Protein AF-A0A0N0GF48-F1 (afdb_monomer_lite)

Radius of gyration: 23.77 Å; chains: 1; bounding box: 58×28×53 Å

Structure (mmCIF, N/CA/C/O backbone):
data_AF-A0A0N0GF48-F1
#
_entry.id   AF-A0A0N0GF48-F1
#
loop_
_atom_site.group_PDB
_atom_site.id
_atom_site.type_symbol
_atom_site.label_atom_id
_atom_site.label_alt_id
_atom_site.label_comp_id
_atom_site.label_asym_id
_atom_site.label_entity_id
_atom_site.label_seq_id
_atom_site.pdbx_PDB_ins_code
_atom_site.Cartn_x
_atom_site.Cartn_y
_atom_site.Cartn_z
_atom_site.occupancy
_atom_site.B_iso_or_equiv
_atom_site.auth_seq_id
_atom_site.auth_comp_id
_atom_site.auth_asym_id
_atom_site.auth_atom_id
_atom_site.pdbx_PDB_model_num
ATOM 1 N N . MET A 1 1 ? 28.862 8.332 -4.338 1.00 51.91 1 MET A N 1
ATOM 2 C CA . MET A 1 1 ? 28.742 7.439 -5.513 1.00 51.91 1 MET A CA 1
ATOM 3 C C . MET A 1 1 ? 28.832 8.295 -6.770 1.00 51.91 1 MET A C 1
ATOM 5 O O . MET A 1 1 ? 28.004 9.189 -6.892 1.00 51.91 1 MET A O 1
ATOM 9 N N . PRO A 1 2 ? 29.841 8.131 -7.646 1.00 50.00 2 PRO A N 1
ATOM 10 C CA . PRO A 1 2 ? 29.987 8.985 -8.823 1.00 50.00 2 PRO A CA 1
ATOM 11 C C . PRO A 1 2 ? 28.944 8.629 -9.898 1.00 50.00 2 PRO A C 1
ATOM 13 O O . PRO A 1 2 ? 28.657 7.456 -10.132 1.00 50.00 2 PRO A O 1
ATOM 16 N N . LEU A 1 3 ? 28.408 9.655 -10.566 1.00 53.62 3 LEU A N 1
ATOM 17 C CA . LEU A 1 3 ? 27.302 9.630 -11.544 1.00 53.62 3 LEU A CA 1
ATOM 18 C C . LEU A 1 3 ? 27.507 8.717 -12.777 1.00 53.62 3 LEU A C 1
ATOM 20 O O . LEU A 1 3 ? 26.578 8.527 -13.556 1.00 53.62 3 LEU A O 1
ATOM 24 N N . TYR A 1 4 ? 28.686 8.113 -12.958 1.00 49.75 4 TYR A N 1
ATOM 25 C CA . TYR A 1 4 ? 29.024 7.319 -14.147 1.00 49.75 4 TYR A CA 1
ATOM 26 C C . TYR A 1 4 ? 28.440 5.892 -14.150 1.00 49.75 4 TYR A C 1
ATOM 28 O O . TYR A 1 4 ? 28.331 5.272 -15.203 1.00 49.75 4 TYR A O 1
ATOM 36 N N . GLN A 1 5 ? 28.012 5.353 -13.000 1.00 51.22 5 GLN A N 1
ATOM 37 C CA . GLN A 1 5 ? 27.418 4.003 -12.950 1.00 51.22 5 GLN A CA 1
ATOM 38 C C . GLN A 1 5 ? 25.927 3.955 -13.326 1.00 51.22 5 GLN A C 1
ATOM 40 O O . GLN A 1 5 ? 25.373 2.870 -13.492 1.00 51.22 5 GLN A O 1
ATOM 45 N N . TYR A 1 6 ? 25.272 5.105 -13.507 1.00 49.22 6 TYR A N 1
ATOM 46 C CA . TYR A 1 6 ? 23.837 5.149 -13.805 1.00 49.22 6 TYR A CA 1
ATOM 47 C C . TYR A 1 6 ? 23.502 4.685 -15.237 1.00 49.22 6 TYR A C 1
ATOM 49 O O . TYR A 1 6 ? 22.407 4.189 -15.483 1.00 49.22 6 TYR A O 1
ATOM 57 N N . GLY A 1 7 ? 24.455 4.770 -16.175 1.00 52.91 7 GLY A N 1
ATOM 58 C CA . GLY A 1 7 ? 24.259 4.343 -17.567 1.00 52.91 7 GLY A CA 1
ATOM 59 C C . GLY A 1 7 ? 24.340 2.829 -17.809 1.00 52.91 7 GLY A C 1
ATOM 60 O O . GLY A 1 7 ? 23.908 2.366 -18.859 1.00 52.91 7 GLY A O 1
ATOM 61 N N . ASN A 1 8 ? 24.869 2.043 -16.860 1.00 57.72 8 ASN A N 1
ATOM 62 C CA . ASN A 1 8 ? 25.245 0.639 -17.102 1.00 57.72 8 ASN A CA 1
ATOM 63 C C . ASN A 1 8 ? 24.211 -0.399 -16.611 1.00 57.72 8 ASN A C 1
ATOM 65 O O . ASN A 1 8 ? 24.430 -1.602 -16.720 1.00 57.72 8 ASN A O 1
ATOM 69 N N . SER A 1 9 ? 23.075 0.033 -16.051 1.00 70.38 9 SER A N 1
ATOM 70 C CA . SER A 1 9 ? 22.060 -0.876 -15.488 1.00 70.38 9 SER A CA 1
ATOM 71 C C . SER A 1 9 ? 20.774 -0.978 -16.316 1.00 70.38 9 SER A C 1
ATOM 73 O O . SER A 1 9 ? 19.930 -1.827 -16.029 1.00 70.38 9 SER A O 1
ATOM 75 N N . SER A 1 10 ? 20.611 -0.182 -17.378 1.00 78.62 10 SER A N 1
ATOM 76 C CA . SER A 1 10 ? 19.408 -0.205 -18.229 1.00 78.62 10 SER A CA 1
ATOM 77 C C . SER A 1 10 ? 19.189 -1.569 -18.894 1.00 78.62 10 SER A C 1
ATOM 79 O O . SER A 1 10 ? 18.081 -2.112 -18.862 1.00 78.62 10 SER A O 1
ATOM 81 N N . SER A 1 11 ? 20.256 -2.172 -19.426 1.00 84.06 11 SER A N 1
ATOM 82 C CA . SER A 1 11 ? 20.239 -3.518 -20.012 1.00 84.06 11 SER A CA 1
ATOM 83 C C . SER A 1 11 ? 19.883 -4.587 -18.980 1.00 84.06 11 SER A C 1
ATOM 85 O O . SER A 1 11 ? 19.129 -5.513 -19.281 1.00 84.06 11 SER A O 1
ATOM 87 N N . PHE A 1 12 ? 20.370 -4.435 -17.744 1.00 87.06 12 PHE A N 1
ATOM 88 C CA . PHE A 1 12 ? 20.024 -5.320 -16.633 1.00 87.06 12 PHE A CA 1
ATOM 89 C C . PHE A 1 12 ? 18.524 -5.250 -16.317 1.00 87.06 12 PHE A C 1
ATOM 91 O O . PHE A 1 12 ? 17.853 -6.283 -16.315 1.00 87.06 12 PHE A O 1
ATOM 98 N N . TRP A 1 13 ? 17.974 -4.047 -16.125 1.00 87.88 13 TRP A N 1
ATOM 99 C CA . TRP A 1 13 ? 16.553 -3.866 -15.809 1.00 87.88 13 TRP A CA 1
ATOM 100 C C . TRP A 1 13 ? 15.631 -4.294 -16.953 1.00 87.88 13 TRP A C 1
ATOM 102 O O . TRP A 1 13 ? 14.579 -4.882 -16.705 1.00 87.88 13 TRP A O 1
ATOM 112 N N . SER A 1 14 ? 16.050 -4.083 -18.202 1.00 89.19 14 SER A N 1
ATOM 113 C CA . SER A 1 14 ? 15.322 -4.558 -19.386 1.00 89.19 14 SER A CA 1
ATOM 114 C C . SER A 1 14 ? 15.247 -6.087 -19.423 1.00 89.19 14 SER A C 1
ATOM 116 O O . SER A 1 14 ? 14.178 -6.663 -19.638 1.00 89.19 14 SER A O 1
ATOM 118 N N . LEU A 1 15 ? 16.370 -6.762 -19.154 1.00 92.75 15 LEU A N 1
ATOM 119 C CA . LEU A 1 15 ? 16.418 -8.221 -19.075 1.00 92.75 15 LEU A CA 1
ATOM 120 C C . LEU A 1 15 ? 15.592 -8.758 -17.898 1.00 92.75 15 LEU A C 1
ATOM 122 O O . LEU A 1 15 ? 14.873 -9.745 -18.062 1.00 92.75 15 LEU A O 1
ATOM 126 N N . ALA A 1 16 ? 15.670 -8.110 -16.734 1.00 93.00 16 ALA A N 1
ATOM 127 C CA . ALA A 1 16 ? 14.886 -8.471 -15.558 1.00 93.00 16 ALA A CA 1
ATOM 128 C C . ALA A 1 16 ? 13.382 -8.370 -15.851 1.00 93.00 16 ALA A C 1
ATOM 130 O O . ALA A 1 16 ? 12.677 -9.369 -15.721 1.00 93.00 16 ALA A O 1
ATOM 131 N N . ARG A 1 17 ? 12.902 -7.224 -16.353 1.00 94.56 17 ARG A N 1
ATOM 132 C CA . ARG A 1 17 ? 11.491 -7.020 -16.733 1.00 94.56 17 ARG A CA 1
ATOM 133 C C . ARG A 1 17 ? 10.981 -8.115 -17.661 1.00 94.56 17 ARG A C 1
ATOM 135 O O . ARG A 1 17 ? 9.933 -8.699 -17.400 1.00 94.56 17 ARG A O 1
ATOM 142 N N . ARG A 1 18 ? 11.752 -8.453 -18.700 1.00 94.88 18 ARG A N 1
ATOM 143 C CA . ARG A 1 18 ? 11.390 -9.523 -19.640 1.00 94.88 18 ARG A CA 1
ATOM 144 C C . ARG A 1 18 ? 11.260 -10.886 -18.952 1.00 94.88 18 ARG A C 1
ATOM 146 O O . ARG A 1 18 ? 10.311 -11.614 -19.227 1.00 94.88 18 ARG A O 1
ATOM 153 N N . ARG A 1 19 ? 12.206 -11.245 -18.078 1.00 96.69 19 ARG A N 1
ATOM 154 C CA . ARG A 1 19 ? 12.208 -12.543 -17.378 1.00 96.69 19 ARG A CA 1
ATOM 155 C C . ARG A 1 19 ? 11.065 -12.667 -16.376 1.00 96.69 19 ARG A C 1
ATOM 157 O O . ARG A 1 19 ? 10.403 -13.697 -16.360 1.00 96.69 19 ARG A O 1
ATOM 164 N N . PHE A 1 20 ? 10.813 -11.628 -15.582 1.00 96.12 20 PHE A N 1
ATOM 165 C CA . PHE A 1 20 ? 9.690 -11.621 -14.643 1.00 96.12 20 PHE A CA 1
ATOM 166 C C . PHE A 1 20 ? 8.352 -11.662 -15.387 1.00 96.12 20 PHE A C 1
ATOM 168 O O . PHE A 1 20 ? 7.486 -12.453 -15.020 1.00 96.12 20 PHE A O 1
ATOM 17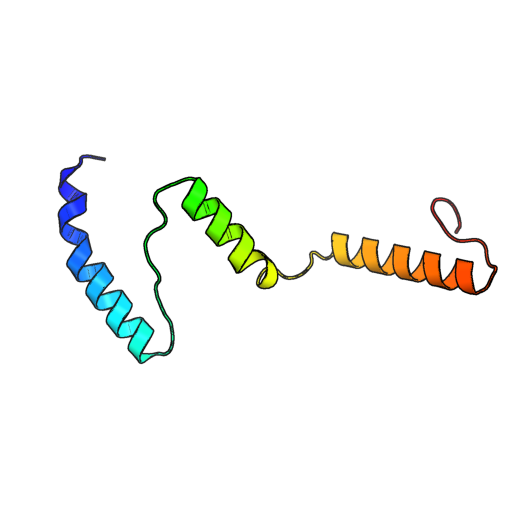5 N N . SER A 1 21 ? 8.217 -10.913 -16.488 1.00 96.19 21 SER A N 1
ATOM 176 C CA . SER A 1 21 ? 6.993 -10.915 -17.300 1.00 96.19 21 SER A CA 1
ATOM 177 C C . SER A 1 21 ? 6.686 -12.300 -17.874 1.00 96.19 21 SER A C 1
ATOM 179 O O . SER A 1 21 ? 5.541 -12.741 -17.817 1.00 96.19 21 SER A O 1
ATOM 181 N N . ALA A 1 22 ? 7.708 -13.036 -18.326 1.00 96.19 22 ALA A N 1
ATOM 182 C CA . ALA A 1 22 ? 7.554 -14.425 -18.768 1.00 96.19 22 ALA A CA 1
ATOM 183 C C . ALA A 1 22 ? 7.090 -15.383 -17.649 1.00 96.19 22 ALA A C 1
ATOM 185 O O . ALA A 1 22 ? 6.530 -16.433 -17.946 1.00 96.19 22 ALA A O 1
ATOM 186 N N . ALA A 1 23 ? 7.295 -15.019 -16.380 1.00 96.62 23 ALA A N 1
ATOM 187 C CA . ALA A 1 23 ? 6.817 -15.748 -15.204 1.00 96.62 23 ALA A CA 1
ATOM 188 C C . ALA A 1 23 ? 5.487 -15.196 -14.641 1.00 96.62 23 ALA A C 1
ATOM 190 O O . ALA A 1 23 ? 5.069 -15.604 -13.561 1.00 96.62 23 ALA A O 1
ATOM 191 N N . GLY A 1 24 ? 4.828 -14.261 -15.340 1.00 95.88 24 GLY A N 1
ATOM 192 C CA . GLY A 1 24 ? 3.573 -13.643 -14.898 1.00 95.88 24 GLY A CA 1
ATOM 193 C C . GLY A 1 24 ? 3.733 -12.532 -13.853 1.00 95.88 24 GLY A C 1
ATOM 194 O O . GLY A 1 24 ? 2.742 -12.099 -13.273 1.00 95.88 24 GLY A O 1
ATOM 195 N N . ALA A 1 25 ? 4.957 -12.054 -13.612 1.00 95.38 25 ALA A N 1
ATOM 196 C CA . ALA A 1 25 ? 5.250 -10.974 -12.674 1.00 95.38 25 ALA A CA 1
ATOM 197 C C . ALA A 1 25 ? 5.695 -9.699 -13.408 1.00 95.38 25 ALA A C 1
ATOM 199 O O . ALA A 1 25 ? 6.459 -9.751 -14.369 1.00 95.38 25 ALA A O 1
ATOM 200 N N . VAL A 1 26 ? 5.259 -8.528 -12.947 1.00 93.94 26 VAL A N 1
ATOM 201 C CA . VAL A 1 26 ? 5.600 -7.244 -13.579 1.00 93.94 26 VAL A CA 1
ATOM 202 C C . VAL A 1 26 ? 6.508 -6.441 -12.654 1.00 93.94 26 VAL A C 1
ATOM 204 O O . VAL A 1 26 ? 6.165 -6.192 -11.503 1.00 93.94 26 VAL A O 1
ATOM 207 N N . ILE A 1 27 ? 7.670 -6.025 -13.167 1.00 91.81 27 ILE A N 1
ATOM 208 C CA . ILE A 1 27 ? 8.480 -4.977 -12.536 1.00 91.81 27 ILE A CA 1
ATOM 209 C C . ILE A 1 27 ? 8.006 -3.651 -13.119 1.00 91.81 27 ILE A C 1
ATOM 211 O O . ILE A 1 27 ? 8.253 -3.367 -14.293 1.00 91.81 27 ILE A O 1
ATOM 215 N N . GLU A 1 28 ? 7.324 -2.867 -12.298 1.00 89.31 28 GLU A N 1
ATOM 216 C CA . GLU A 1 28 ? 6.790 -1.565 -12.682 1.00 89.31 28 GLU A CA 1
ATOM 217 C C . GLU A 1 28 ? 7.893 -0.503 -12.850 1.00 89.31 28 GLU A C 1
ATOM 219 O O . GLU A 1 28 ? 9.100 -0.784 -12.800 1.00 89.31 28 GLU A O 1
ATOM 224 N N . ASP A 1 29 ? 7.485 0.730 -13.130 1.00 87.00 29 ASP A N 1
ATOM 225 C CA . ASP A 1 29 ? 8.410 1.844 -13.265 1.00 87.00 29 ASP A CA 1
ATOM 226 C C . ASP A 1 29 ? 9.043 2.261 -11.942 1.00 87.00 29 ASP A C 1
ATOM 228 O O . ASP A 1 29 ? 8.528 2.028 -10.850 1.00 87.00 29 ASP A O 1
ATOM 232 N N . GLN A 1 30 ? 10.245 2.821 -12.065 1.00 87.25 30 GLN A N 1
ATOM 233 C CA . GLN A 1 30 ? 11.012 3.279 -10.922 1.00 87.25 30 GLN A CA 1
ATOM 234 C C . GLN A 1 30 ? 10.313 4.485 -10.296 1.00 87.25 30 GLN A C 1
ATOM 236 O O . GLN A 1 30 ? 10.093 5.481 -10.978 1.00 87.25 30 GLN A O 1
ATOM 241 N N . LEU A 1 31 ? 10.061 4.406 -8.993 1.00 91.38 31 LEU A N 1
ATOM 242 C CA . LEU A 1 31 ? 9.614 5.534 -8.183 1.00 91.38 31 LEU A CA 1
ATOM 243 C C . LEU A 1 31 ? 10.836 6.409 -7.871 1.00 91.38 31 LEU A C 1
ATOM 245 O O . LEU A 1 31 ? 11.835 5.916 -7.337 1.00 91.38 31 LEU A O 1
ATOM 249 N N . ARG A 1 32 ? 10.794 7.675 -8.272 1.00 89.31 32 ARG A N 1
ATOM 250 C CA . ARG A 1 32 ? 11.888 8.651 -8.175 1.00 89.31 32 ARG A CA 1
ATOM 251 C C . ARG A 1 32 ? 11.573 9.804 -7.235 1.00 89.31 32 ARG A C 1
ATOM 253 O O . ARG A 1 32 ? 12.515 10.410 -6.729 1.00 89.31 32 ARG A O 1
ATOM 260 N N . THR A 1 33 ? 10.298 10.116 -7.023 1.00 93.25 33 THR A N 1
ATOM 261 C CA . THR A 1 33 ? 9.861 11.226 -6.166 1.00 93.25 33 THR A CA 1
ATOM 262 C C . THR A 1 33 ? 9.092 10.738 -4.943 1.00 93.25 33 THR A C 1
ATOM 264 O O . THR A 1 33 ? 8.544 9.635 -4.930 1.00 93.25 33 THR A O 1
ATOM 267 N N . ASP A 1 34 ? 9.015 11.588 -3.918 1.00 92.94 34 ASP A N 1
ATOM 268 C CA . ASP A 1 34 ? 8.212 11.311 -2.723 1.00 92.94 34 ASP A CA 1
ATOM 269 C C . ASP A 1 34 ? 6.719 11.167 -3.065 1.00 92.94 34 ASP A C 1
ATOM 271 O O . ASP A 1 34 ? 6.044 10.299 -2.520 1.00 92.94 34 ASP A O 1
ATOM 275 N N . GLU A 1 35 ? 6.222 11.942 -4.035 1.00 95.69 35 GLU A N 1
ATOM 276 C CA . GLU A 1 35 ? 4.843 11.839 -4.526 1.00 95.69 35 GLU A CA 1
ATOM 277 C C . GLU A 1 35 ? 4.571 10.475 -5.182 1.00 95.69 35 GLU A C 1
ATOM 279 O O . GLU A 1 35 ? 3.593 9.806 -4.846 1.00 95.69 35 GLU A O 1
ATOM 284 N N . GLU A 1 36 ? 5.467 10.009 -6.059 1.00 93.50 36 GLU A N 1
ATOM 285 C CA . GLU A 1 36 ? 5.368 8.677 -6.672 1.00 93.50 36 GLU A CA 1
ATOM 286 C C . GLU A 1 36 ? 5.418 7.570 -5.609 1.00 93.50 36 GLU A C 1
ATOM 288 O O . GLU A 1 36 ? 4.684 6.579 -5.690 1.00 93.50 36 GLU A O 1
ATOM 293 N N . MET A 1 37 ? 6.253 7.745 -4.581 1.00 92.88 37 MET A N 1
ATOM 294 C CA . MET A 1 37 ? 6.328 6.819 -3.455 1.00 92.88 37 MET A CA 1
ATOM 295 C C . MET A 1 37 ? 5.042 6.797 -2.627 1.00 92.88 37 MET A C 1
ATOM 297 O O . MET A 1 37 ? 4.591 5.713 -2.252 1.00 92.88 37 MET A O 1
ATOM 301 N N . ASP A 1 38 ? 4.434 7.944 -2.342 1.00 94.38 38 ASP A N 1
ATOM 302 C CA . ASP A 1 38 ? 3.208 8.016 -1.547 1.00 94.38 38 ASP A CA 1
ATOM 303 C C . ASP A 1 38 ? 2.004 7.423 -2.284 1.00 94.38 38 ASP A C 1
ATOM 305 O O . ASP A 1 38 ? 1.234 6.658 -1.692 1.00 94.38 38 ASP A O 1
ATOM 309 N N . VAL A 1 39 ? 1.895 7.655 -3.595 1.00 94.12 39 VAL A N 1
ATOM 310 C CA . VAL A 1 39 ? 0.891 6.989 -4.441 1.00 94.12 39 VAL A CA 1
ATOM 311 C C . VAL A 1 39 ? 1.092 5.470 -4.430 1.00 94.12 39 VAL A C 1
ATOM 313 O O . VAL A 1 39 ? 0.135 4.710 -4.244 1.00 94.12 39 VAL A O 1
ATOM 316 N N . ALA A 1 40 ? 2.336 4.998 -4.569 1.00 92.19 40 ALA A N 1
ATOM 317 C CA . ALA A 1 40 ? 2.633 3.568 -4.525 1.00 92.19 40 ALA A CA 1
ATOM 318 C C . ALA A 1 40 ? 2.303 2.939 -3.160 1.00 92.19 40 ALA A C 1
ATOM 320 O O . ALA A 1 40 ? 1.734 1.844 -3.121 1.00 92.19 40 ALA A O 1
ATOM 321 N N . LYS A 1 41 ? 2.587 3.636 -2.048 1.00 90.94 41 LYS A N 1
ATOM 322 C CA . LYS A 1 41 ? 2.218 3.191 -0.691 1.00 90.94 41 LYS A CA 1
ATOM 323 C C . LYS A 1 41 ? 0.712 2.991 -0.557 1.00 90.94 41 LYS A C 1
ATOM 325 O O . LYS A 1 41 ? 0.291 1.948 -0.064 1.00 90.94 41 LYS A O 1
ATOM 330 N N . GLN A 1 42 ? -0.094 3.950 -1.017 1.00 92.06 42 GLN A N 1
ATOM 331 C CA . GLN A 1 42 ? -1.556 3.834 -0.970 1.00 92.06 42 GLN A CA 1
ATOM 332 C C . GLN A 1 42 ? -2.043 2.644 -1.794 1.00 92.06 42 GLN A C 1
ATOM 334 O O . GLN A 1 42 ? -2.823 1.821 -1.311 1.00 92.06 42 GLN A O 1
ATOM 339 N N . ARG A 1 43 ? -1.524 2.499 -3.018 1.00 91.56 43 ARG A N 1
ATOM 340 C CA . ARG A 1 43 ? -1.882 1.378 -3.889 1.00 91.56 43 ARG A CA 1
ATOM 341 C C . ARG A 1 43 ? -1.561 0.034 -3.247 1.00 91.56 43 ARG A C 1
ATOM 343 O O . ARG A 1 43 ? -2.354 -0.883 -3.400 1.00 91.56 43 ARG A O 1
ATOM 350 N N . TRP A 1 44 ? -0.448 -0.105 -2.530 1.00 91.19 44 TRP A N 1
ATOM 351 C CA . TRP A 1 44 ? -0.047 -1.371 -1.901 1.00 91.19 44 TRP A CA 1
ATOM 3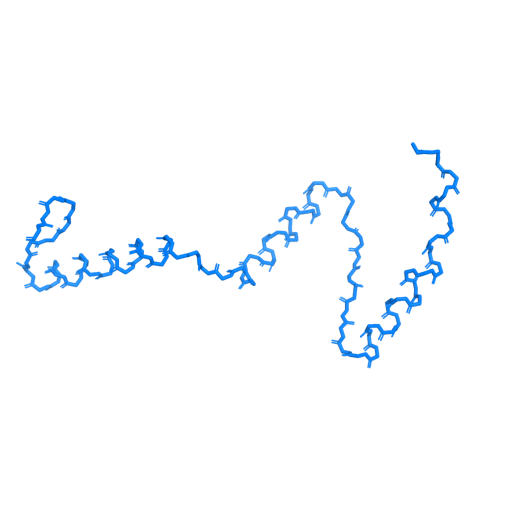52 C C . TRP A 1 44 ? -0.549 -1.560 -0.470 1.00 91.19 44 TRP A C 1
ATOM 354 O O . TRP A 1 44 ? -0.319 -2.619 0.109 1.00 91.19 44 TRP A O 1
ATOM 364 N N . GLN A 1 45 ? -1.271 -0.595 0.100 1.00 89.81 45 GLN A N 1
ATOM 365 C CA . GLN A 1 45 ? -1.763 -0.684 1.475 1.00 89.81 45 GLN A CA 1
ATOM 366 C C . GLN A 1 45 ? -2.639 -1.924 1.706 1.00 89.81 45 GLN A C 1
ATOM 368 O O . GLN A 1 45 ? -2.567 -2.542 2.761 1.00 89.81 45 GLN A O 1
ATOM 373 N N . HIS A 1 46 ? -3.411 -2.334 0.698 1.00 87.25 46 HIS A N 1
ATOM 374 C CA . HIS A 1 46 ? -4.255 -3.530 0.758 1.00 87.25 46 HIS A CA 1
ATOM 375 C C . HIS A 1 46 ? -3.470 -4.854 0.803 1.00 87.25 46 HIS A C 1
ATOM 377 O O . HIS A 1 46 ? -4.038 -5.885 1.152 1.00 87.25 46 HIS A O 1
ATOM 383 N N . LEU A 1 47 ? -2.186 -4.844 0.428 1.00 89.88 47 LEU A N 1
ATOM 384 C CA . LEU A 1 47 ? -1.308 -6.017 0.486 1.00 89.88 47 LEU A CA 1
ATOM 385 C C . LEU A 1 47 ? -0.678 -6.197 1.867 1.00 89.88 47 LEU A C 1
ATOM 387 O O . LEU A 1 47 ? -0.104 -7.250 2.135 1.00 89.88 47 LEU A O 1
ATOM 391 N N . ILE A 1 48 ? -0.754 -5.178 2.726 1.00 87.38 48 ILE A N 1
ATOM 392 C CA . ILE A 1 48 ? -0.224 -5.224 4.084 1.00 87.38 48 ILE A CA 1
ATOM 393 C C . ILE A 1 48 ? -1.277 -5.910 4.961 1.00 87.38 48 ILE A C 1
ATOM 395 O O . ILE A 1 48 ? -2.365 -5.358 5.143 1.00 87.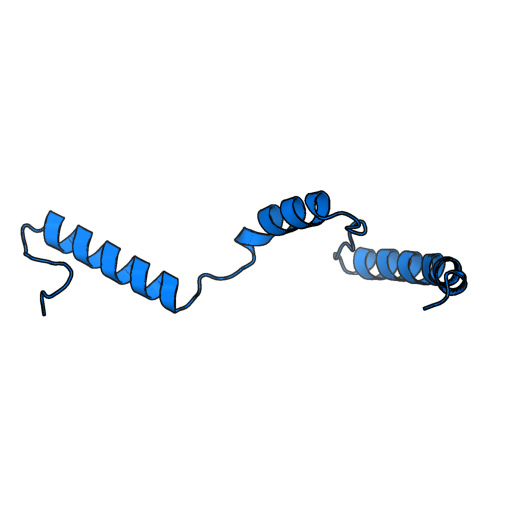38 48 ILE A O 1
ATOM 399 N N . PRO A 1 49 ? -0.996 -7.105 5.514 1.00 88.94 49 PRO A N 1
ATOM 400 C CA . PRO A 1 49 ? -1.925 -7.753 6.426 1.00 88.94 49 PRO A CA 1
ATOM 401 C C . PRO A 1 49 ? -2.173 -6.882 7.660 1.00 88.94 49 PRO A C 1
ATOM 403 O O . PRO A 1 49 ? -1.263 -6.213 8.151 1.00 88.94 49 PRO A O 1
ATOM 406 N N . GLU A 1 50 ? -3.395 -6.934 8.193 1.00 90.31 50 GLU A N 1
ATOM 407 C CA . GLU A 1 50 ? -3.732 -6.279 9.459 1.00 90.31 50 GLU A CA 1
ATOM 408 C C . GLU A 1 50 ? -2.772 -6.753 10.562 1.00 90.31 50 GLU A C 1
ATOM 410 O O . GLU A 1 50 ? -2.546 -7.958 10.738 1.00 90.31 50 GLU A O 1
ATOM 415 N N . SER A 1 51 ? -2.209 -5.804 11.315 1.00 91.00 51 SER A N 1
ATOM 416 C CA . SER A 1 51 ? -1.341 -6.136 12.441 1.00 91.00 51 SER A CA 1
ATOM 417 C C . SER A 1 51 ? -2.129 -6.896 13.515 1.00 91.00 51 SER A C 1
ATOM 419 O O . SER A 1 51 ? -3.348 -6.756 13.648 1.00 91.00 51 SER A O 1
ATOM 421 N N . ASN A 1 52 ? -1.443 -7.712 14.318 1.00 94.38 52 ASN A N 1
ATOM 422 C CA . ASN A 1 52 ? -2.102 -8.405 15.428 1.00 94.38 52 ASN A CA 1
ATOM 423 C C . ASN A 1 52 ? -2.760 -7.414 16.401 1.00 94.38 52 ASN A C 1
ATOM 425 O O . ASN A 1 52 ? -3.854 -7.689 16.894 1.00 94.38 52 ASN A O 1
ATOM 429 N N . ASP A 1 53 ? -2.122 -6.268 16.636 1.00 94.38 53 ASP A N 1
ATOM 430 C CA . ASP A 1 53 ? -2.620 -5.236 17.541 1.00 94.38 53 ASP A CA 1
ATOM 431 C C . ASP A 1 53 ? -3.884 -4.576 16.998 1.00 94.38 53 ASP A C 1
ATOM 433 O O . ASP A 1 53 ? -4.866 -4.446 17.728 1.00 94.38 53 ASP A O 1
ATOM 437 N N . ASP A 1 54 ? -3.903 -4.210 15.717 1.00 94.31 54 ASP A N 1
ATOM 438 C CA . ASP A 1 54 ? -5.078 -3.588 15.101 1.00 94.31 54 ASP A CA 1
ATOM 439 C C . ASP A 1 54 ? -6.241 -4.573 15.014 1.00 94.31 54 ASP A C 1
ATOM 441 O O . ASP A 1 54 ? -7.368 -4.229 15.378 1.00 94.31 54 ASP A O 1
ATOM 445 N N . ARG A 1 55 ? -5.952 -5.841 14.702 1.00 95.06 55 ARG A N 1
ATOM 446 C CA . ARG A 1 55 ? -6.951 -6.911 14.741 1.00 95.06 55 ARG A CA 1
ATOM 447 C C . ARG A 1 55 ? -7.538 -7.097 16.136 1.00 95.06 55 ARG A C 1
ATOM 449 O O . ARG A 1 55 ? -8.743 -7.302 16.273 1.00 95.06 55 ARG A O 1
ATOM 456 N N . ASN A 1 56 ? -6.708 -7.057 17.176 1.00 95.38 56 ASN A N 1
ATOM 457 C CA . ASN A 1 56 ? -7.166 -7.194 18.557 1.00 95.38 56 ASN A CA 1
ATOM 458 C C . ASN A 1 56 ? -8.014 -5.992 18.989 1.00 95.38 56 ASN A C 1
ATOM 460 O O . ASN A 1 56 ? -9.065 -6.191 19.597 1.00 95.38 56 ASN A O 1
ATOM 464 N N . LYS A 1 57 ? -7.616 -4.765 18.623 1.00 95.81 57 LYS A N 1
ATOM 465 C CA . LYS A 1 57 ? -8.424 -3.555 18.855 1.00 95.81 57 LYS A CA 1
ATOM 466 C C . LYS A 1 57 ? -9.777 -3.660 18.158 1.00 95.81 57 LYS A C 1
ATOM 468 O O . LYS A 1 57 ? -10.798 -3.406 18.787 1.00 95.81 57 LYS A O 1
ATOM 473 N N . ARG A 1 58 ? -9.799 -4.070 16.887 1.00 95.88 58 ARG A N 1
ATOM 474 C CA . ARG A 1 58 ? -11.039 -4.251 16.125 1.00 95.88 58 ARG A CA 1
ATOM 475 C C . ARG A 1 58 ? -11.954 -5.274 16.787 1.00 95.88 58 ARG A C 1
ATOM 477 O O . ARG A 1 58 ? -13.090 -4.946 17.091 1.00 95.88 58 ARG A O 1
ATOM 484 N N . LYS A 1 59 ? -11.435 -6.461 17.122 1.00 96.38 59 LYS A N 1
ATOM 485 C CA . LYS A 1 59 ? -12.199 -7.495 17.844 1.00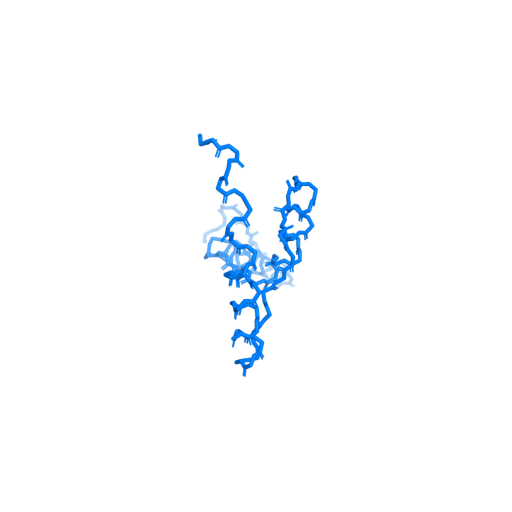 96.38 59 LYS A CA 1
ATOM 486 C C . LYS A 1 59 ? -12.754 -7.002 19.178 1.00 96.38 59 LYS A C 1
ATOM 488 O O . LYS A 1 59 ? -13.880 -7.340 19.527 1.00 96.38 59 LYS A O 1
ATOM 493 N N . TYR A 1 60 ? -11.967 -6.232 19.926 1.00 95.38 60 TYR A N 1
ATOM 494 C CA . TYR A 1 60 ? -12.412 -5.642 21.182 1.00 95.38 60 TYR A CA 1
ATOM 495 C C . TYR A 1 60 ? -13.596 -4.697 20.961 1.00 95.38 60 TYR A C 1
ATOM 497 O O . TYR A 1 60 ? -14.610 -4.822 21.640 1.00 95.38 60 TYR A O 1
ATOM 505 N N . TRP A 1 61 ? -13.504 -3.798 19.982 1.00 96.38 61 TRP A N 1
ATOM 506 C CA . TRP A 1 61 ? -14.588 -2.864 19.685 1.00 96.38 61 TRP A CA 1
ATOM 507 C C . TRP A 1 61 ? -15.820 -3.536 19.075 1.00 96.38 61 TRP A C 1
ATOM 509 O O . TRP A 1 61 ? -16.935 -3.159 19.426 1.00 96.38 61 TRP A O 1
ATOM 519 N N . ASP A 1 62 ? -15.639 -4.570 18.252 1.00 96.75 62 ASP A N 1
ATOM 520 C CA . ASP A 1 62 ? -16.734 -5.405 17.745 1.00 96.75 62 ASP A CA 1
ATOM 521 C C . ASP A 1 62 ? -17.482 -6.079 18.907 1.00 96.75 62 ASP A C 1
ATOM 523 O O . ASP A 1 62 ? -18.715 -6.088 18.947 1.00 96.75 62 ASP A O 1
ATOM 527 N N . TRP A 1 63 ? -16.744 -6.589 19.899 1.00 94.88 63 TRP A N 1
ATOM 528 C CA . TRP A 1 63 ? -17.331 -7.132 21.122 1.00 94.88 63 TRP A CA 1
ATOM 529 C C . TRP A 1 63 ? -18.084 -6.058 21.921 1.00 94.88 63 TRP A C 1
ATOM 531 O O . TRP A 1 63 ? -19.249 -6.273 22.258 1.00 94.88 63 TRP A O 1
ATOM 541 N N . VAL A 1 64 ? -17.480 -4.886 22.160 1.00 95.62 64 VAL A N 1
ATOM 542 C CA . VAL A 1 64 ? -18.136 -3.769 22.869 1.00 95.62 64 VAL A CA 1
ATOM 543 C C . VAL A 1 64 ? -19.448 -3.376 22.183 1.00 95.62 64 VAL A C 1
ATOM 545 O O . VAL A 1 64 ? -20.476 -3.236 22.846 1.00 95.62 64 VAL A O 1
ATOM 548 N N . ALA A 1 65 ? -19.442 -3.253 20.855 1.00 95.81 65 ALA A N 1
ATOM 549 C CA . ALA A 1 65 ? -20.640 -2.944 20.080 1.00 95.81 65 ALA A CA 1
ATOM 550 C C . ALA A 1 65 ? -21.718 -4.031 20.234 1.00 95.81 65 ALA A C 1
ATOM 552 O O . ALA A 1 65 ? -22.897 -3.709 20.402 1.00 95.81 65 ALA A O 1
ATOM 553 N N . SER A 1 66 ? -21.322 -5.310 20.231 1.00 95.31 66 SER A N 1
ATOM 554 C CA . SER A 1 66 ? -22.245 -6.437 20.413 1.00 95.31 66 SER A CA 1
ATOM 555 C C . SER A 1 66 ? -22.898 -6.464 21.801 1.00 95.31 66 SER A C 1
ATOM 557 O O . SER A 1 66 ? -24.100 -6.702 21.909 1.00 95.31 66 SER A O 1
ATOM 559 N N . GLU A 1 67 ? -22.149 -6.150 22.861 1.00 96.00 67 GLU A N 1
ATOM 560 C CA . GLU A 1 67 ? -22.680 -6.101 24.228 1.00 96.00 67 GLU A CA 1
ATOM 561 C C . GLU A 1 67 ? -23.615 -4.904 24.423 1.00 96.00 67 GLU A C 1
ATOM 563 O O . GLU A 1 67 ? -24.687 -5.054 25.010 1.00 96.00 67 GLU A O 1
ATOM 568 N N . HIS A 1 68 ? -23.277 -3.738 23.861 1.00 94.44 68 HIS A N 1
ATOM 569 C CA . HIS A 1 68 ? -24.181 -2.588 23.859 1.00 94.44 68 HIS A CA 1
ATOM 570 C C . HIS A 1 68 ? -25.488 -2.884 23.117 1.00 94.44 68 HIS A C 1
ATOM 572 O O . HIS A 1 68 ? -26.559 -2.534 23.614 1.00 94.44 68 HIS A O 1
ATOM 578 N N . ALA A 1 69 ? -25.430 -3.576 21.975 1.00 96.19 69 ALA A N 1
ATOM 579 C CA . ALA A 1 69 ? -26.627 -4.019 21.256 1.00 96.19 69 ALA A CA 1
ATOM 580 C C . ALA A 1 69 ? -27.473 -5.013 22.077 1.00 96.19 69 ALA A C 1
ATOM 582 O O . ALA A 1 69 ? -28.697 -5.031 21.955 1.00 96.19 69 ALA A O 1
ATOM 583 N N . ALA A 1 70 ? -26.838 -5.800 22.949 1.00 95.56 70 ALA A N 1
ATOM 584 C CA . ALA A 1 70 ? -27.497 -6.694 23.900 1.00 95.56 70 ALA A CA 1
ATOM 585 C C . ALA A 1 70 ? -27.945 -5.999 25.206 1.00 95.56 70 ALA A C 1
ATOM 587 O O . ALA A 1 70 ? -28.453 -6.670 26.1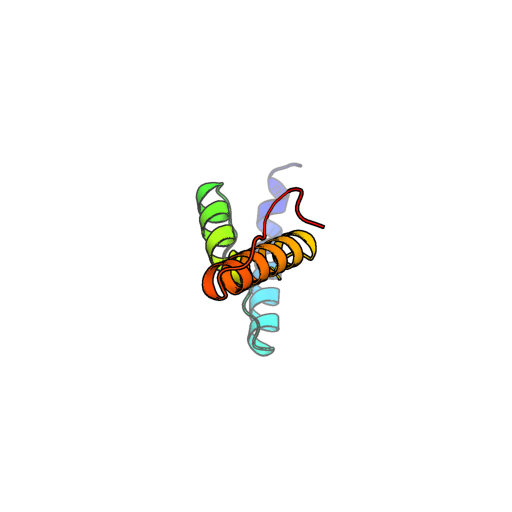07 1.00 95.56 70 ALA A O 1
ATOM 588 N N . GLY A 1 71 ? -27.753 -4.680 25.335 1.00 95.12 71 GLY A N 1
ATOM 589 C CA . GLY A 1 71 ? -28.110 -3.902 26.526 1.00 95.12 71 GLY A CA 1
ATOM 590 C C . GLY A 1 71 ? -27.196 -4.128 27.734 1.00 95.12 71 GLY A C 1
ATOM 591 O O . GLY A 1 71 ? -27.578 -3.797 28.857 1.00 95.12 71 GLY A O 1
ATOM 592 N N . ARG A 1 72 ? -26.007 -4.706 27.533 1.00 93.69 72 ARG A N 1
ATOM 593 C CA . ARG A 1 72 ? -25.030 -4.976 28.596 1.00 93.69 72 ARG A CA 1
ATOM 594 C C . ARG A 1 72 ? -23.962 -3.888 28.649 1.00 93.69 72 ARG A C 1
ATOM 596 O O . ARG A 1 72 ? -23.723 -3.164 27.683 1.00 93.69 72 ARG A O 1
ATOM 603 N N . ALA A 1 73 ? -23.323 -3.762 29.809 1.00 91.00 73 ALA A N 1
ATOM 604 C CA . ALA A 1 73 ? -22.185 -2.870 29.972 1.00 91.00 73 ALA A CA 1
ATOM 605 C C . ALA A 1 73 ? -20.934 -3.510 29.353 1.00 91.00 73 ALA A C 1
ATOM 607 O O . ALA A 1 73 ? -20.570 -4.628 29.710 1.00 91.00 73 ALA A O 1
ATOM 608 N N . ALA A 1 74 ? -20.268 -2.785 28.459 1.00 92.44 74 ALA A N 1
ATOM 609 C CA . ALA A 1 74 ? -18.973 -3.144 27.900 1.00 92.44 74 ALA A CA 1
ATOM 610 C C . ALA A 1 74 ? -18.162 -1.876 27.625 1.00 92.44 74 ALA A C 1
ATOM 612 O O . ALA A 1 74 ? -18.719 -0.787 27.496 1.00 92.44 74 ALA A O 1
ATOM 613 N N . GLY A 1 75 ? -16.840 -2.017 27.568 1.00 88.88 75 GLY A N 1
ATOM 614 C CA . GLY A 1 75 ? -15.928 -0.907 27.313 1.00 88.88 75 GLY A CA 1
ATOM 615 C C . GLY A 1 75 ? -14.742 -0.865 28.275 1.00 88.88 75 GLY A C 1
ATOM 616 O O . GLY A 1 75 ? -14.530 -1.799 29.058 1.00 88.88 75 GLY A O 1
ATOM 617 N N . PRO A 1 76 ? -13.909 0.185 28.183 1.00 88.38 76 PRO A N 1
ATOM 618 C CA . PRO A 1 76 ? -12.689 0.289 28.970 1.00 88.38 76 PRO A CA 1
ATOM 619 C C . PRO A 1 76 ? -12.995 0.251 30.471 1.00 88.38 76 PRO A C 1
ATOM 621 O O . PRO A 1 76 ? -13.803 1.032 30.963 1.00 88.38 76 PRO A O 1
ATOM 624 N N . GLY A 1 77 ? -12.345 -0.656 31.203 1.00 82.31 77 GLY A N 1
ATOM 625 C CA . GLY A 1 77 ? -12.527 -0.798 32.653 1.00 82.31 77 GLY A CA 1
ATOM 626 C C . GLY A 1 77 ? -13.663 -1.730 33.092 1.00 82.31 77 GLY A C 1
ATOM 627 O O . GLY A 1 77 ? -13.795 -1.968 34.289 1.00 82.31 77 GLY A O 1
ATOM 628 N N . ILE A 1 78 ? -14.433 -2.300 32.161 1.00 77.25 78 ILE A N 1
ATOM 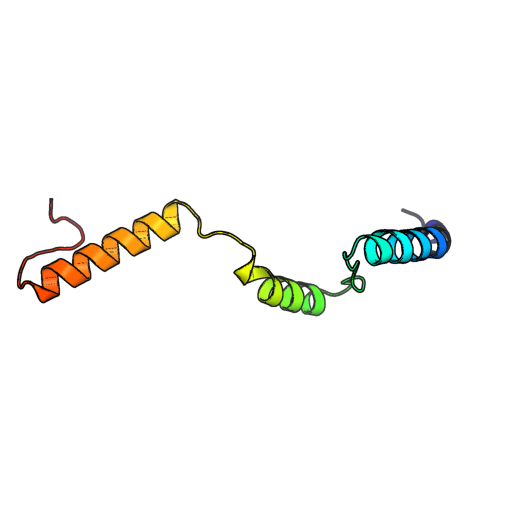629 C CA . ILE A 1 78 ? -15.373 -3.396 32.438 1.00 77.25 78 ILE A CA 1
ATOM 630 C C . ILE A 1 78 ? -14.601 -4.721 32.301 1.00 77.25 78 ILE A C 1
ATOM 632 O O . ILE A 1 78 ? -13.916 -4.919 31.295 1.00 77.25 78 ILE A O 1
ATOM 636 N N . ARG A 1 79 ? -14.658 -5.593 33.317 1.00 60.84 79 ARG A N 1
ATOM 637 C CA . ARG A 1 79 ? -13.903 -6.856 33.383 1.00 60.84 79 ARG A CA 1
ATOM 638 C C . ARG A 1 79 ? -14.826 -8.057 33.490 1.00 60.84 79 ARG A C 1
ATOM 640 O O . ARG A 1 79 ? -15.830 -7.938 34.223 1.00 60.84 79 ARG A O 1
#

Sequence (79 aa):
MPLYQYGNSSSFWSLARRRFSAAGAVIEDQLRTDEEMDVAKQRWQHLIPESNDDRNKRKYWDWVASEHAAGRAAGPGIR

Organism: NCBI:txid81035

Foldseek 3Di:
DDPVCPVPCPVVVVVVQVVLVVVVHGDDDDDDDPVSVVVVCVVCVVVDDDDPVNVVVVVQVVVCVVCVVVVHDHDPPDD

pLDDT: mean 87.53, std 13.25, range [49.22, 96.75]

Secondary structure (DSSP, 8-state):
--GGGGGGSHHHHHHHHHHHHHTT----PPP-SHHHHHHHHHHHGGGSPPPHHHHHHHHHHHHHHHHHHTT---STT--